Protein AF-A0A2V9D369-F1 (afdb_monomer)

pLDDT: mean 95.03, std 6.15, range [61.5, 98.81]

Solvent-accessible surface area (backbone atoms only — not comparable to full-atom values): 9353 Å² total; per-residue (Å²): 135,92,81,81,78,74,85,70,37,35,24,64,55,43,62,64,50,55,34,53,47,50,50,61,46,32,77,79,34,82,84,58,84,59,62,69,54,47,56,50,49,45,52,49,53,50,51,36,46,52,51,37,52,51,50,34,31,77,68,67,76,45,90,73,76,77,39,76,52,78,65,101,45,69,54,48,73,75,38,47,65,60,42,54,49,52,40,44,76,73,70,51,80,92,71,57,67,67,68,45,62,68,40,74,73,62,73,63,78,61,88,48,86,84,80,85,70,24,53,43,56,36,50,34,56,59,68,67,79,44,68,94,77,57,68,78,76,58,57,43,59,82,78,48,49,65,60,34,54,75,71,74,89

Secondary structure (DSSP, 8-state):
---------SB---HHHHHHHHHHHHHH-TT---HHHHHHHHHHHHHHHHHHHHHHHHHHSS-----B---SSHHHHHHHHHHHHHHHHTT-----HHHHHTSGGGG-----SS--S-HHHHHHHHHTS-TTT--SSTT-HHHHHHHHHHHT-

Mean predicted aligned error: 3.27 Å

Structure (mmCIF, N/CA/C/O backbone):
data_AF-A0A2V9D369-F1
#
_entry.id   AF-A0A2V9D369-F1
#
loop_
_atom_site.group_PDB
_atom_site.id
_atom_site.type_symbol
_atom_site.label_atom_id
_atom_site.label_alt_id
_atom_site.label_comp_id
_atom_site.label_asym_id
_atom_site.label_entity_id
_atom_site.label_seq_id
_atom_site.pdbx_PDB_ins_code
_atom_site.Cartn_x
_atom_site.Cartn_y
_atom_site.Cartn_z
_atom_site.occupancy
_atom_site.B_iso_or_equiv
_atom_site.auth_seq_id
_atom_site.auth_comp_id
_atom_site.auth_asym_id
_atom_site.auth_atom_id
_atom_site.pdbx_PDB_model_num
ATOM 1 N N . GLN A 1 1 ? -32.840 6.520 2.979 1.00 61.50 1 GLN A N 1
ATOM 2 C CA . GLN A 1 1 ? -31.405 6.193 2.803 1.00 61.50 1 GLN A CA 1
ATOM 3 C C . GLN A 1 1 ? -31.285 5.166 1.680 1.00 61.50 1 GLN A C 1
ATOM 5 O O . GLN A 1 1 ? -32.121 4.276 1.638 1.00 61.50 1 GLN A O 1
ATOM 10 N N . LYS A 1 2 ? -30.324 5.302 0.751 1.00 83.62 2 LYS A N 1
ATOM 11 C CA . LYS A 1 2 ? -30.210 4.437 -0.449 1.00 83.62 2 LYS A CA 1
ATOM 12 C C . LYS A 1 2 ? -29.407 3.132 -0.237 1.00 83.62 2 LYS A C 1
ATOM 14 O O . LYS A 1 2 ? -29.149 2.432 -1.203 1.00 83.62 2 LYS A O 1
ATOM 19 N N . GLY A 1 3 ? -29.009 2.812 0.999 1.00 84.50 3 GLY A N 1
ATOM 20 C CA . GLY A 1 3 ? -28.272 1.578 1.319 1.00 84.50 3 GLY A CA 1
ATOM 21 C C . GLY A 1 3 ? -26.793 1.562 0.905 1.00 84.50 3 GLY A C 1
ATOM 22 O O . GLY A 1 3 ? -26.181 0.502 0.923 1.00 84.50 3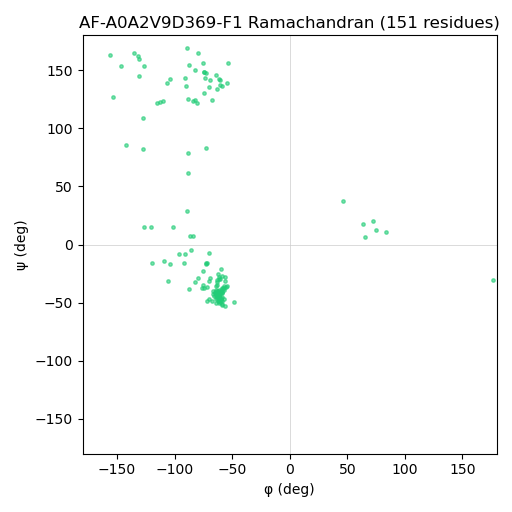 GLY A O 1
ATOM 23 N N . TYR A 1 4 ? -26.216 2.709 0.532 1.00 86.00 4 TYR A N 1
ATOM 24 C CA . TYR A 1 4 ? -24.782 2.824 0.251 1.00 86.00 4 TYR A CA 1
ATOM 25 C C . TYR A 1 4 ? -23.947 2.814 1.536 1.00 86.00 4 TYR A C 1
ATOM 27 O O . TYR A 1 4 ? -24.382 3.337 2.564 1.00 86.00 4 TYR A O 1
ATOM 35 N N . ALA A 1 5 ? -22.733 2.276 1.433 1.00 83.88 5 ALA A N 1
ATOM 36 C CA . ALA A 1 5 ? -21.705 2.278 2.468 1.00 83.88 5 ALA A CA 1
ATOM 37 C C . ALA A 1 5 ? -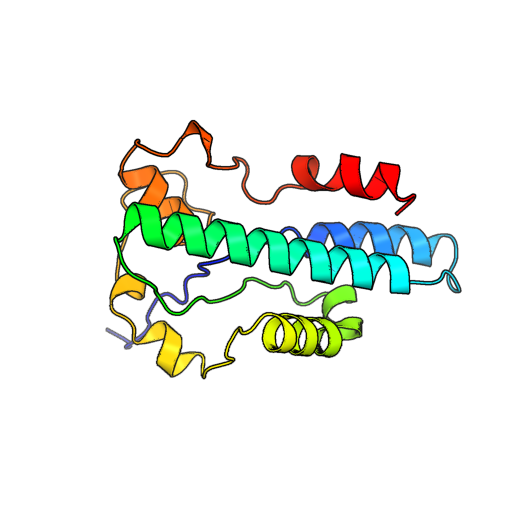20.359 2.724 1.871 1.00 83.88 5 ALA A C 1
ATOM 39 O O . ALA A 1 5 ? -20.187 2.710 0.650 1.00 83.88 5 ALA A O 1
ATOM 40 N N . VAL A 1 6 ? -19.421 3.132 2.727 1.00 87.12 6 VAL A N 1
ATOM 41 C CA . VAL A 1 6 ? -18.067 3.519 2.309 1.00 87.12 6 VAL A CA 1
ATOM 42 C C . VAL A 1 6 ? -17.214 2.261 2.139 1.00 87.12 6 VAL A C 1
ATOM 44 O O . VAL A 1 6 ? -17.093 1.464 3.064 1.00 87.12 6 VAL A O 1
ATOM 47 N N . GLY A 1 7 ? -16.620 2.082 0.959 1.00 88.50 7 GLY A N 1
ATOM 48 C CA . GLY A 1 7 ? -15.644 1.022 0.697 1.00 88.50 7 GLY A CA 1
ATOM 49 C C . GLY A 1 7 ? -14.242 1.498 1.049 1.00 88.50 7 GLY A C 1
ATOM 50 O O . GLY A 1 7 ? -13.510 1.930 0.163 1.00 88.50 7 GLY A O 1
ATOM 51 N N . HIS A 1 8 ? -13.897 1.494 2.336 1.00 92.75 8 HIS A N 1
ATOM 52 C CA . HIS A 1 8 ? -12.568 1.919 2.775 1.00 92.75 8 HIS A CA 1
ATOM 53 C C . HIS A 1 8 ? -11.471 0.991 2.245 1.00 92.75 8 HIS A C 1
ATOM 55 O O . HIS A 1 8 ? -11.672 -0.216 2.176 1.00 92.75 8 HIS A O 1
ATOM 61 N N . ALA A 1 9 ? -10.298 1.555 1.951 1.00 95.75 9 ALA A N 1
ATOM 62 C CA . ALA A 1 9 ? -9.052 0.801 1.909 1.00 95.75 9 ALA A CA 1
ATOM 63 C C . ALA A 1 9 ? -8.490 0.640 3.331 1.00 95.75 9 ALA A C 1
ATOM 65 O O . ALA A 1 9 ? -8.686 1.503 4.191 1.00 95.75 9 ALA A O 1
ATOM 66 N N . THR A 1 10 ? -7.770 -0.452 3.585 1.00 97.31 10 THR A N 1
ATOM 67 C CA . THR A 1 10 ? -7.080 -0.699 4.868 1.00 97.31 10 THR A CA 1
ATOM 68 C C . THR A 1 10 ? -5.573 -0.843 4.700 1.00 97.31 10 THR A C 1
ATOM 70 O O . THR A 1 10 ? -4.857 -0.819 5.692 1.00 97.31 10 THR A O 1
ATOM 73 N N . ILE A 1 11 ? -5.121 -1.056 3.463 1.00 97.81 11 ILE A N 1
ATOM 74 C CA . ILE A 1 11 ? -3.720 -1.108 3.067 1.00 97.81 11 ILE A CA 1
ATOM 75 C C . ILE A 1 11 ? -3.590 -0.119 1.913 1.00 97.81 11 ILE A C 1
ATOM 77 O O . ILE A 1 11 ? -4.112 -0.387 0.827 1.00 97.81 11 ILE A O 1
ATOM 81 N N . ASP A 1 12 ? -2.927 1.005 2.159 1.00 95.38 12 ASP A N 1
ATOM 82 C CA . ASP A 1 12 ? -2.539 1.920 1.086 1.00 95.38 12 ASP A CA 1
ATOM 83 C C . ASP A 1 12 ? -1.197 1.512 0.508 1.00 95.38 12 ASP A C 1
ATOM 85 O O . ASP A 1 12 ? -0.367 0.881 1.175 1.00 95.38 12 ASP A O 1
ATOM 89 N N . THR A 1 13 ? -0.981 1.896 -0.748 1.00 95.56 13 THR A N 1
ATOM 90 C CA . THR A 1 13 ? 0.240 1.566 -1.469 1.00 95.56 13 THR A CA 1
ATOM 91 C C . THR A 1 13 ? 0.630 2.672 -2.447 1.00 95.56 13 THR A C 1
ATOM 93 O O . THR A 1 13 ? -0.205 3.421 -2.947 1.00 95.56 13 THR A O 1
ATOM 96 N N . SER A 1 14 ? 1.926 2.744 -2.736 1.00 96.81 14 SER A N 1
ATOM 97 C CA . SER A 1 14 ? 2.529 3.570 -3.791 1.00 96.81 14 SER A CA 1
ATOM 98 C C . SER A 1 14 ? 2.634 2.874 -5.161 1.00 96.81 14 SER A C 1
ATOM 100 O O . SER A 1 14 ? 3.564 3.146 -5.919 1.00 96.81 14 SER A O 1
ATOM 102 N N . ASP A 1 15 ? 1.738 1.940 -5.493 1.00 98.00 15 ASP A N 1
ATOM 103 C CA . ASP A 1 15 ? 1.761 1.205 -6.773 1.00 98.00 15 ASP A CA 1
ATOM 104 C C . ASP A 1 15 ? 1.770 2.137 -8.002 1.00 98.00 15 ASP A C 1
ATOM 106 O O . ASP A 1 15 ? 2.463 1.877 -8.988 1.00 98.00 15 ASP A O 1
ATOM 110 N N . TRP A 1 16 ? 1.062 3.266 -7.910 1.00 97.75 16 TRP A N 1
ATOM 111 C CA . TRP A 1 16 ? 1.036 4.316 -8.927 1.00 97.75 16 TRP A CA 1
ATOM 112 C C . TRP A 1 16 ? 2.426 4.880 -9.244 1.00 97.75 16 TRP A C 1
ATOM 114 O O . TRP A 1 16 ? 2.707 5.181 -10.401 1.00 97.75 16 TRP A O 1
ATOM 124 N N . TYR A 1 17 ? 3.307 4.988 -8.248 1.00 98.38 17 TYR A N 1
ATOM 125 C CA . TYR A 1 17 ? 4.654 5.512 -8.450 1.00 98.38 17 TYR A CA 1
ATOM 126 C C . TYR A 1 17 ? 5.541 4.491 -9.165 1.00 98.38 17 TYR A C 1
ATOM 128 O O . TYR A 1 17 ? 6.329 4.844 -10.043 1.00 98.38 17 TYR A O 1
ATOM 136 N N . VAL A 1 18 ? 5.380 3.205 -8.839 1.00 98.50 18 VAL A N 1
ATOM 137 C CA . VAL A 1 18 ? 6.100 2.126 -9.528 1.00 98.50 18 VAL A CA 1
ATOM 138 C C . VAL A 1 18 ? 5.703 2.078 -11.007 1.00 98.50 18 VAL A C 1
ATOM 140 O O . VAL A 1 18 ? 6.574 1.949 -11.870 1.00 98.50 18 VAL A O 1
ATOM 143 N N . ASP A 1 19 ? 4.411 2.255 -11.304 1.00 98.56 19 ASP A N 1
ATOM 144 C CA . ASP A 1 19 ? 3.894 2.399 -12.670 1.00 98.56 19 ASP A CA 1
ATOM 145 C C . ASP A 1 19 ? 4.529 3.588 -13.402 1.00 98.56 19 ASP A C 1
ATOM 147 O O . ASP A 1 19 ? 5.034 3.423 -14.511 1.00 98.56 19 ASP A O 1
ATOM 151 N N . ASP A 1 20 ? 4.569 4.768 -12.774 1.00 98.50 20 ASP A N 1
ATOM 152 C CA . ASP A 1 20 ? 5.160 5.971 -13.372 1.00 98.50 20 ASP A CA 1
ATOM 153 C C . ASP A 1 20 ? 6.642 5.756 -13.733 1.00 98.50 20 ASP A C 1
ATOM 155 O O . ASP A 1 20 ? 7.086 6.128 -14.824 1.00 98.50 20 ASP A O 1
ATOM 159 N N . ARG A 1 21 ? 7.415 5.094 -12.859 1.00 98.44 21 ARG A N 1
ATOM 160 C CA . ARG A 1 21 ? 8.830 4.761 -13.117 1.00 98.44 21 ARG A CA 1
ATOM 161 C C . ARG A 1 21 ? 8.987 3.764 -14.264 1.00 98.44 21 ARG A C 1
ATOM 163 O O . ARG A 1 21 ? 9.838 3.962 -15.134 1.00 98.44 21 ARG A O 1
ATOM 170 N N . MET A 1 22 ? 8.156 2.723 -14.288 1.00 98.56 22 MET A N 1
ATOM 171 C CA . MET A 1 22 ? 8.157 1.724 -15.356 1.00 98.56 22 MET A CA 1
ATOM 172 C C . MET A 1 22 ? 7.807 2.363 -16.707 1.00 98.56 22 MET A C 1
ATOM 174 O O . MET A 1 22 ? 8.517 2.160 -17.692 1.00 98.56 22 MET A O 1
ATOM 178 N N . ASN A 1 23 ? 6.762 3.189 -16.755 1.00 98.31 23 ASN A N 1
ATOM 179 C CA . ASN A 1 23 ? 6.336 3.861 -17.979 1.00 98.31 23 ASN A CA 1
ATOM 180 C C . ASN A 1 23 ? 7.413 4.827 -18.490 1.00 98.31 23 ASN A C 1
ATOM 182 O O . ASN A 1 23 ? 7.770 4.771 -19.666 1.00 98.31 23 ASN A O 1
ATOM 186 N N . ALA A 1 24 ? 8.043 5.611 -17.608 1.00 98.25 24 ALA A N 1
ATOM 187 C CA . ALA A 1 24 ? 9.154 6.489 -17.984 1.00 98.25 24 ALA A CA 1
ATOM 188 C C . ALA A 1 24 ? 10.367 5.726 -18.561 1.00 98.25 24 ALA A C 1
ATOM 190 O O . ALA A 1 24 ? 11.124 6.267 -19.377 1.00 98.25 24 ALA A O 1
ATOM 191 N N . ARG A 1 25 ? 10.583 4.470 -18.145 1.00 98.19 25 ARG A N 1
ATOM 192 C CA . ARG A 1 25 ? 11.599 3.584 -18.731 1.00 98.19 25 ARG A CA 1
ATOM 193 C C . ARG A 1 25 ? 11.193 3.114 -20.125 1.00 98.19 25 ARG A C 1
ATOM 195 O O . ARG A 1 25 ? 12.009 3.218 -21.043 1.00 98.19 25 ARG A O 1
ATOM 202 N N . ILE A 1 26 ? 9.963 2.628 -20.278 1.00 98.19 26 ILE A N 1
ATOM 203 C CA . ILE A 1 26 ? 9.423 2.127 -21.550 1.00 98.19 26 ILE A CA 1
ATOM 204 C C . ILE A 1 26 ? 9.407 3.237 -22.608 1.00 98.19 26 ILE A C 1
ATOM 206 O O . ILE A 1 26 ? 9.809 3.000 -23.743 1.00 98.19 26 ILE A O 1
ATOM 210 N N . GLU A 1 27 ? 9.040 4.468 -22.247 1.00 98.06 27 GLU A N 1
ATOM 211 C CA . GLU A 1 27 ? 9.049 5.614 -23.170 1.00 98.06 27 GLU A CA 1
ATOM 212 C C . GLU A 1 27 ? 10.428 5.868 -23.796 1.00 98.06 27 GLU A C 1
ATOM 214 O O . GLU A 1 27 ? 10.538 6.202 -24.975 1.00 98.06 27 GLU A O 1
ATOM 219 N N . LYS A 1 28 ? 11.501 5.686 -23.019 1.00 97.88 28 LYS A N 1
ATOM 220 C CA . LYS A 1 28 ? 12.885 5.859 -23.491 1.00 97.88 28 LYS A CA 1
ATOM 221 C C . LYS A 1 28 ? 13.408 4.622 -24.214 1.00 97.88 28 LYS A C 1
ATOM 223 O O . LYS A 1 28 ? 14.266 4.732 -25.088 1.00 97.88 28 LYS A O 1
ATOM 228 N N . GLN A 1 29 ? 12.955 3.446 -23.796 1.00 97.69 29 GLN A N 1
ATOM 229 C CA . GLN A 1 29 ? 13.420 2.145 -24.258 1.00 97.69 29 GLN A CA 1
ATOM 230 C C . GLN A 1 29 ? 12.215 1.193 -24.356 1.00 97.69 29 GLN A C 1
ATOM 232 O O . GLN A 1 29 ? 11.977 0.430 -23.422 1.00 97.69 29 GLN A O 1
ATOM 237 N N . PRO A 1 30 ? 11.469 1.183 -25.480 1.00 96.44 30 PRO A N 1
ATOM 238 C CA . PRO A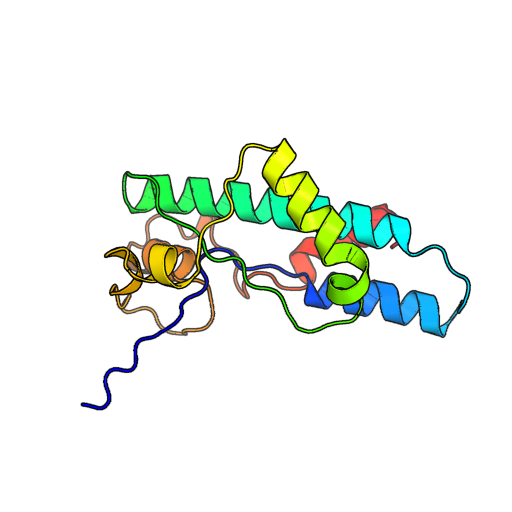 1 30 ? 10.219 0.419 -25.595 1.00 96.44 30 PRO A CA 1
ATOM 239 C C . PRO A 1 30 ? 10.346 -1.095 -25.384 1.00 96.44 30 PRO A C 1
ATOM 241 O O . PRO A 1 30 ? 9.361 -1.758 -25.085 1.00 96.44 30 PRO A O 1
ATOM 244 N N . ALA A 1 31 ? 11.555 -1.643 -25.539 1.00 96.31 31 ALA A N 1
ATOM 245 C CA . ALA A 1 31 ? 11.874 -3.052 -25.305 1.00 96.31 31 ALA A CA 1
ATOM 246 C C . ALA A 1 31 ? 12.579 -3.302 -23.954 1.00 96.31 31 ALA A C 1
ATOM 248 O O . ALA A 1 31 ? 13.205 -4.346 -23.775 1.00 96.31 31 ALA A O 1
ATOM 249 N N . ALA A 1 32 ? 12.562 -2.336 -23.029 1.00 97.06 32 ALA A N 1
ATOM 250 C CA . ALA A 1 32 ? 13.155 -2.503 -21.706 1.00 97.06 32 ALA A CA 1
ATOM 251 C C . ALA A 1 32 ? 12.480 -3.648 -20.941 1.00 97.06 32 AL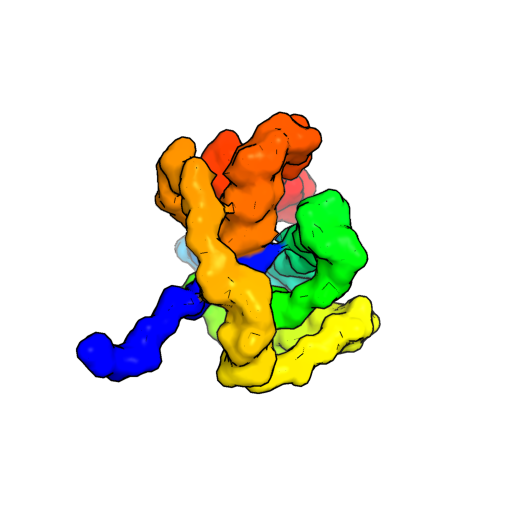A A C 1
ATOM 253 O O . ALA A 1 32 ? 11.262 -3.807 -20.998 1.00 97.06 32 ALA A O 1
ATOM 254 N N . ASN A 1 33 ? 13.274 -4.418 -20.190 1.00 97.25 33 ASN A N 1
ATOM 255 C CA . ASN A 1 33 ? 12.724 -5.435 -19.301 1.00 97.25 33 ASN A CA 1
ATOM 256 C C . ASN A 1 33 ? 11.947 -4.763 -18.160 1.00 97.25 33 ASN A C 1
ATOM 258 O O . ASN A 1 33 ? 12.500 -3.944 -17.422 1.00 97.25 33 ASN A O 1
ATOM 262 N N . THR A 1 34 ? 10.680 -5.136 -18.012 1.00 98.12 34 THR A N 1
ATOM 263 C CA . THR A 1 34 ? 9.770 -4.625 -16.989 1.00 98.12 34 THR A CA 1
ATOM 264 C C . THR A 1 34 ? 9.684 -5.527 -15.754 1.00 98.12 34 THR A C 1
ATOM 266 O O . THR A 1 34 ? 9.079 -5.123 -14.764 1.00 98.12 34 THR A O 1
ATOM 269 N N . GLU A 1 35 ? 10.273 -6.727 -15.769 1.00 98.50 35 GLU A N 1
ATOM 270 C CA . GLU A 1 35 ? 10.249 -7.671 -14.638 1.00 98.50 35 GLU A CA 1
ATOM 271 C C . GLU A 1 35 ? 10.855 -7.103 -13.344 1.00 98.50 35 GLU A C 1
ATOM 273 O O . GLU A 1 35 ? 10.278 -7.324 -12.282 1.00 98.50 35 GLU A O 1
ATOM 278 N N . PRO A 1 36 ? 11.935 -6.296 -13.367 1.00 98.69 36 PRO A N 1
ATOM 279 C CA . PRO A 1 36 ? 12.434 -5.693 -12.133 1.00 98.69 36 PRO A CA 1
ATOM 280 C C . PRO A 1 36 ? 11.418 -4.756 -11.448 1.00 98.69 36 PRO A C 1
ATOM 282 O O . PRO A 1 36 ? 11.431 -4.621 -10.225 1.00 98.69 36 PRO A O 1
ATOM 285 N N . TYR A 1 37 ? 10.503 -4.139 -12.212 1.00 98.69 37 TYR A N 1
ATOM 286 C CA . TYR A 1 37 ? 9.409 -3.329 -11.660 1.00 98.69 37 TYR A CA 1
ATOM 287 C C . TYR A 1 37 ? 8.302 -4.201 -11.056 1.00 98.69 37 TYR A C 1
ATOM 289 O O . TYR A 1 37 ? 7.744 -3.820 -10.030 1.00 98.69 37 TYR A O 1
ATOM 297 N N . ARG A 1 38 ? 8.024 -5.381 -11.634 1.00 98.75 38 ARG A N 1
ATOM 298 C CA . ARG A 1 38 ? 7.155 -6.401 -11.017 1.00 98.75 38 ARG A CA 1
ATOM 299 C C . ARG A 1 38 ? 7.706 -6.820 -9.662 1.00 98.75 38 ARG A C 1
ATOM 301 O O . ARG A 1 38 ? 6.974 -6.798 -8.679 1.00 98.75 38 ARG A O 1
ATOM 308 N N . ASP A 1 39 ? 8.982 -7.191 -9.613 1.00 98.75 39 ASP A N 1
ATOM 309 C CA . ASP A 1 39 ? 9.607 -7.697 -8.389 1.00 98.75 39 ASP A CA 1
ATOM 310 C C . ASP A 1 39 ? 9.566 -6.635 -7.282 1.00 98.75 39 ASP A C 1
ATOM 312 O O . ASP A 1 39 ? 9.219 -6.936 -6.136 1.00 98.75 39 ASP A O 1
ATOM 316 N N . TYR A 1 40 ? 9.833 -5.373 -7.641 1.00 98.81 40 TYR A N 1
ATOM 317 C CA . TYR A 1 40 ? 9.687 -4.246 -6.725 1.00 98.81 40 TYR A CA 1
ATOM 318 C C . TYR A 1 40 ? 8.235 -4.032 -6.284 1.00 98.81 40 TYR A C 1
ATOM 320 O O . TYR A 1 40 ? 7.988 -3.895 -5.087 1.00 98.81 40 TYR A O 1
ATOM 328 N N . LEU A 1 41 ? 7.274 -4.035 -7.218 1.00 98.75 41 LEU A N 1
ATOM 329 C CA . LEU A 1 41 ? 5.849 -3.885 -6.915 1.00 98.75 41 LEU A CA 1
ATOM 330 C C . LEU A 1 41 ? 5.394 -4.949 -5.911 1.00 98.75 41 LEU A C 1
ATOM 332 O O . LEU A 1 41 ? 4.838 -4.611 -4.872 1.00 98.75 41 LEU A O 1
ATOM 336 N N . VAL A 1 42 ? 5.661 -6.226 -6.185 1.00 98.81 42 VAL A N 1
ATOM 337 C CA . VAL A 1 42 ? 5.262 -7.339 -5.313 1.00 98.81 42 VAL A CA 1
ATOM 338 C C . VAL A 1 42 ? 5.878 -7.193 -3.921 1.00 98.81 42 VAL A C 1
ATOM 340 O O . VAL A 1 42 ? 5.171 -7.318 -2.918 1.00 98.81 42 VAL A O 1
ATOM 343 N N . ALA A 1 43 ? 7.178 -6.891 -3.844 1.00 98.69 43 ALA A N 1
ATOM 344 C CA . ALA A 1 43 ? 7.862 -6.695 -2.569 1.00 98.69 43 ALA A CA 1
ATOM 345 C C . ALA A 1 43 ? 7.275 -5.516 -1.776 1.00 98.69 43 ALA A C 1
ATOM 347 O O . ALA A 1 43 ? 7.029 -5.646 -0.578 1.00 98.69 43 ALA A O 1
ATOM 348 N N . HIS A 1 44 ? 7.004 -4.396 -2.448 1.00 98.56 44 HIS A N 1
ATOM 349 C CA . HIS A 1 44 ? 6.381 -3.212 -1.860 1.00 98.56 44 HIS A CA 1
ATOM 350 C C . HIS A 1 44 ? 4.982 -3.511 -1.316 1.00 98.56 44 HIS A C 1
ATOM 352 O O . HIS A 1 44 ? 4.702 -3.233 -0.152 1.00 98.56 44 HIS A O 1
ATOM 358 N N . LEU A 1 45 ? 4.114 -4.144 -2.109 1.00 98.69 45 LEU A N 1
ATOM 359 C CA . LEU A 1 45 ? 2.750 -4.469 -1.683 1.00 98.69 45 LEU A CA 1
ATOM 360 C C . LEU A 1 45 ? 2.735 -5.410 -0.469 1.00 98.69 45 LEU A C 1
ATOM 362 O O . LEU A 1 45 ? 1.944 -5.208 0.453 1.00 98.69 45 LEU A O 1
ATOM 366 N N . LEU A 1 46 ? 3.627 -6.406 -0.432 1.00 98.81 46 LEU A N 1
ATOM 367 C CA . LEU A 1 46 ? 3.772 -7.305 0.717 1.00 98.81 46 LEU A CA 1
ATOM 368 C C . LEU A 1 46 ? 4.307 -6.585 1.964 1.00 98.81 46 LEU A C 1
ATOM 370 O O . LEU A 1 46 ? 3.820 -6.851 3.064 1.00 98.81 46 LEU A O 1
ATOM 374 N N . ASP A 1 47 ? 5.270 -5.672 1.806 1.00 98.50 47 ASP A N 1
ATOM 375 C CA . ASP A 1 47 ? 5.786 -4.842 2.903 1.00 98.50 47 ASP A CA 1
ATOM 376 C C . ASP A 1 47 ? 4.676 -3.969 3.502 1.00 98.50 47 ASP A C 1
ATOM 378 O O . ASP A 1 47 ? 4.454 -3.981 4.718 1.00 98.50 47 ASP A O 1
ATOM 382 N N . ARG A 1 48 ? 3.904 -3.279 2.652 1.00 98.25 48 ARG A N 1
ATOM 383 C CA . ARG A 1 48 ? 2.771 -2.466 3.112 1.00 98.25 48 ARG A CA 1
ATOM 384 C C . ARG A 1 48 ? 1.699 -3.329 3.769 1.00 98.25 48 ARG A C 1
ATOM 386 O O . ARG A 1 48 ? 1.224 -2.979 4.847 1.00 98.25 48 ARG A O 1
ATOM 393 N N . ALA A 1 49 ? 1.368 -4.488 3.203 1.00 98.56 49 ALA A N 1
ATOM 394 C CA . ALA A 1 49 ? 0.401 -5.402 3.806 1.00 98.56 49 ALA A CA 1
ATOM 395 C C . ALA A 1 49 ? 0.837 -5.885 5.199 1.00 98.56 49 ALA A C 1
ATOM 397 O O . ALA A 1 49 ? 0.026 -5.901 6.127 1.00 98.56 49 ALA A O 1
ATOM 398 N N . ALA A 1 50 ? 2.118 -6.222 5.378 1.00 98.50 50 ALA A N 1
ATOM 399 C CA . ALA A 1 50 ? 2.663 -6.600 6.680 1.00 98.50 50 ALA A CA 1
ATOM 400 C C . ALA A 1 50 ? 2.601 -5.439 7.686 1.00 98.50 50 ALA A C 1
ATOM 402 O O . ALA A 1 50 ? 2.156 -5.628 8.821 1.00 98.50 50 ALA A O 1
ATOM 403 N N . PHE A 1 51 ? 2.982 -4.230 7.264 1.00 98.19 51 PHE A N 1
ATOM 404 C CA . PHE A 1 51 ? 2.904 -3.032 8.098 1.00 98.19 51 PHE A CA 1
ATOM 405 C C . PHE A 1 51 ? 1.472 -2.748 8.569 1.00 98.19 51 PHE A C 1
ATOM 407 O O . PHE A 1 51 ? 1.241 -2.574 9.766 1.00 98.19 51 PHE A O 1
ATOM 414 N N . TYR A 1 52 ? 0.505 -2.713 7.649 1.00 98.31 52 TYR A N 1
ATOM 415 C CA . TYR A 1 52 ? -0.880 -2.368 7.974 1.00 98.31 52 TYR A CA 1
ATOM 416 C C . TYR A 1 52 ? -1.581 -3.457 8.785 1.00 98.31 52 TYR A C 1
ATOM 418 O O . TYR A 1 52 ? -2.390 -3.126 9.650 1.00 98.31 52 TYR A O 1
ATOM 426 N N . ARG A 1 53 ? -1.233 -4.735 8.586 1.00 98.25 53 ARG A N 1
ATOM 427 C CA . ARG A 1 53 ? -1.679 -5.821 9.471 1.00 98.25 53 ARG A CA 1
ATOM 428 C C . ARG A 1 53 ? -1.202 -5.603 10.900 1.00 98.25 53 ARG A C 1
ATOM 430 O O . ARG A 1 53 ? -2.007 -5.667 11.825 1.00 98.25 53 ARG A O 1
ATOM 437 N N . GLN A 1 54 ? 0.087 -5.312 11.085 1.00 98.56 54 GLN A N 1
ATOM 438 C CA . GLN A 1 54 ? 0.628 -5.067 12.421 1.00 98.56 54 GLN A CA 1
ATOM 439 C C . GLN A 1 54 ? 0.022 -3.808 13.050 1.00 98.56 54 GLN A C 1
ATOM 441 O O . GLN A 1 54 ? -0.333 -3.817 14.223 1.00 98.56 54 GLN A O 1
ATOM 446 N N . LEU A 1 55 ? -0.146 -2.734 12.276 1.00 98.19 55 LEU A N 1
ATOM 447 C CA . LEU A 1 55 ? -0.787 -1.515 12.765 1.00 98.19 55 LEU A CA 1
ATOM 448 C C . LEU A 1 55 ? -2.243 -1.768 13.182 1.00 98.19 55 LEU A C 1
ATOM 450 O O . LEU A 1 55 ? -2.657 -1.290 14.233 1.00 98.19 55 LEU A O 1
ATOM 454 N N . ALA A 1 56 ? -3.005 -2.541 12.405 1.00 98.00 56 ALA A N 1
ATOM 455 C CA . ALA A 1 56 ? -4.374 -2.904 12.760 1.00 98.00 56 ALA A CA 1
ATOM 456 C C . ALA A 1 56 ? -4.423 -3.704 14.068 1.00 98.00 56 ALA A C 1
ATOM 458 O O . ALA A 1 56 ? -5.212 -3.362 14.945 1.00 98.00 56 ALA A O 1
ATOM 459 N N . LEU A 1 57 ? -3.539 -4.694 14.231 1.00 98.38 57 LEU A N 1
ATOM 460 C CA . LEU A 1 57 ? -3.399 -5.453 15.476 1.00 98.38 57 LEU A CA 1
ATOM 461 C C . LEU A 1 57 ? -3.095 -4.544 16.671 1.00 98.38 57 LEU A C 1
ATOM 463 O O . LEU A 1 57 ? -3.757 -4.644 17.695 1.00 98.38 57 LEU A O 1
ATOM 467 N N . ASP A 1 58 ? -2.152 -3.613 16.536 1.00 98.19 58 ASP A N 1
ATOM 468 C CA . ASP A 1 58 ? -1.758 -2.736 17.645 1.00 98.19 58 ASP A CA 1
ATOM 469 C C . ASP A 1 58 ? -2.854 -1.725 18.034 1.00 98.19 58 ASP A C 1
ATOM 471 O O . ASP A 1 58 ? -2.920 -1.276 19.182 1.00 98.19 58 ASP A O 1
ATOM 475 N N . VAL A 1 59 ? -3.694 -1.332 17.073 1.00 97.31 59 VAL A N 1
ATOM 476 C CA . VAL A 1 59 ? -4.768 -0.344 17.261 1.00 97.31 59 VAL A CA 1
ATOM 477 C C . VAL A 1 59 ? -6.063 -0.993 17.748 1.00 97.31 59 VAL A C 1
ATOM 479 O O . VAL A 1 59 ? -6.778 -0.392 18.551 1.00 97.31 59 VAL A O 1
ATOM 482 N N . LEU A 1 60 ? -6.387 -2.189 17.248 1.00 97.19 60 LEU A N 1
ATOM 483 C CA . LEU A 1 60 ? -7.677 -2.856 17.450 1.00 97.19 60 LEU A CA 1
ATOM 484 C C . LEU A 1 60 ? -7.602 -4.073 18.376 1.00 97.19 60 LEU A C 1
ATOM 486 O O . LEU A 1 60 ? -8.648 -4.525 18.829 1.00 97.19 60 LEU A O 1
ATOM 490 N N . ASP A 1 61 ? -6.403 -4.579 18.674 1.00 96.88 61 ASP A N 1
ATOM 491 C CA . ASP A 1 61 ? -6.156 -5.777 19.493 1.00 96.88 61 ASP A CA 1
ATOM 492 C C . ASP A 1 61 ? -6.716 -7.083 18.885 1.00 96.88 61 ASP A C 1
ATOM 494 O O . ASP A 1 61 ? -6.885 -8.094 19.563 1.00 96.88 61 ASP A O 1
ATOM 498 N N . HIS A 1 62 ? -7.021 -7.085 17.582 1.00 96.50 62 HIS A N 1
ATOM 499 C CA . HIS A 1 62 ? -7.433 -8.273 16.833 1.00 96.50 62 HIS A CA 1
ATOM 500 C C . HIS A 1 62 ? -7.146 -8.133 15.331 1.00 96.50 62 HIS A C 1
ATOM 502 O O . HIS A 1 62 ? -6.933 -7.033 14.819 1.00 96.50 62 HIS A O 1
ATOM 508 N N . GLU A 1 63 ? -7.148 -9.257 14.608 1.00 96.56 63 GLU A N 1
ATOM 509 C CA . GLU A 1 63 ? -7.033 -9.248 13.146 1.00 96.56 63 GLU A CA 1
ATOM 510 C C . GLU A 1 63 ? -8.334 -8.796 12.479 1.00 96.56 63 GLU A C 1
ATOM 512 O O . GLU A 1 63 ? -9.431 -9.061 12.978 1.00 96.56 63 GLU A O 1
ATOM 517 N N . ILE A 1 64 ? -8.201 -8.146 11.323 1.00 97.75 64 ILE A N 1
ATOM 518 C CA . ILE A 1 64 ? -9.316 -7.720 10.476 1.00 97.75 64 ILE A CA 1
ATOM 519 C C . ILE A 1 64 ? -9.115 -8.231 9.046 1.00 97.75 64 ILE A C 1
ATOM 521 O O . ILE A 1 64 ? -7.972 -8.418 8.614 1.00 97.75 64 ILE A O 1
ATOM 525 N N . PRO A 1 65 ? -10.192 -8.430 8.267 1.00 97.94 65 PRO A N 1
ATOM 526 C CA . PRO A 1 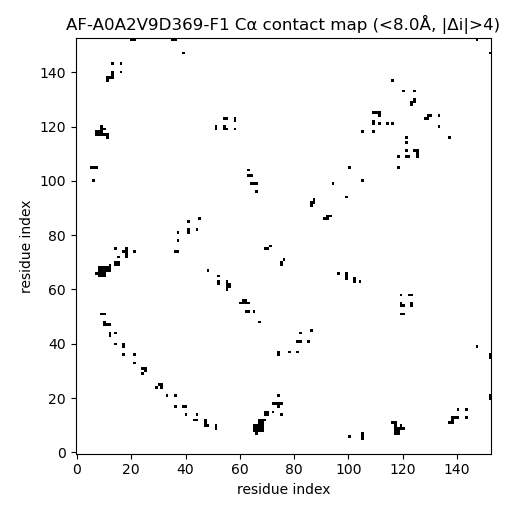65 ? -10.047 -8.553 6.827 1.00 97.94 65 PRO A CA 1
ATOM 527 C C . PRO A 1 65 ? -9.498 -7.243 6.256 1.00 97.94 65 PRO A C 1
ATOM 529 O O . PRO A 1 65 ? -9.973 -6.155 6.585 1.00 97.94 65 PRO A O 1
ATOM 532 N N . HIS A 1 66 ? -8.507 -7.359 5.377 1.00 98.31 66 HIS A N 1
ATOM 533 C CA . HIS A 1 66 ? -7.890 -6.213 4.728 1.00 98.31 66 HIS A CA 1
ATOM 534 C C . HIS A 1 66 ? -8.355 -6.063 3.277 1.00 98.31 66 HIS A C 1
ATOM 536 O O . HIS A 1 66 ? -8.495 -7.035 2.538 1.00 98.31 66 HIS A O 1
ATOM 542 N N . THR A 1 67 ? -8.535 -4.817 2.857 1.00 97.81 67 THR A N 1
ATOM 543 C CA . THR A 1 67 ? -8.724 -4.394 1.467 1.00 97.81 67 THR A CA 1
ATOM 544 C C . THR A 1 67 ? -7.482 -3.633 1.000 1.00 97.81 67 THR A C 1
ATOM 546 O O . THR A 1 67 ? -7.095 -2.635 1.624 1.00 97.81 67 THR A O 1
ATOM 549 N N . LEU A 1 68 ? -6.878 -4.109 -0.091 1.00 97.81 68 LEU A N 1
ATOM 550 C CA . LEU A 1 68 ? -5.688 -3.540 -0.725 1.00 97.81 68 LEU A CA 1
ATOM 551 C C . LEU A 1 68 ? -6.080 -2.479 -1.759 1.00 97.81 68 LEU A C 1
ATOM 553 O O . LEU A 1 68 ? -6.855 -2.773 -2.670 1.00 97.81 68 LEU A O 1
ATOM 557 N N . LEU A 1 69 ? -5.543 -1.266 -1.629 1.00 96.94 69 LEU A N 1
ATOM 558 C CA . LEU A 1 69 ? -5.711 -0.218 -2.631 1.00 96.94 69 LEU A CA 1
ATOM 559 C C . LEU A 1 69 ? -4.729 -0.427 -3.789 1.00 96.94 69 LEU A C 1
ATOM 561 O O . LEU A 1 69 ? -3.516 -0.422 -3.580 1.00 96.94 69 LEU A O 1
ATOM 565 N N . LEU A 1 70 ? -5.274 -0.562 -4.999 1.00 97.31 70 LEU A N 1
ATOM 566 C CA . LEU A 1 70 ? -4.533 -0.580 -6.259 1.00 97.31 70 LEU A CA 1
ATOM 567 C C . LEU A 1 70 ? -5.183 0.380 -7.256 1.00 97.31 70 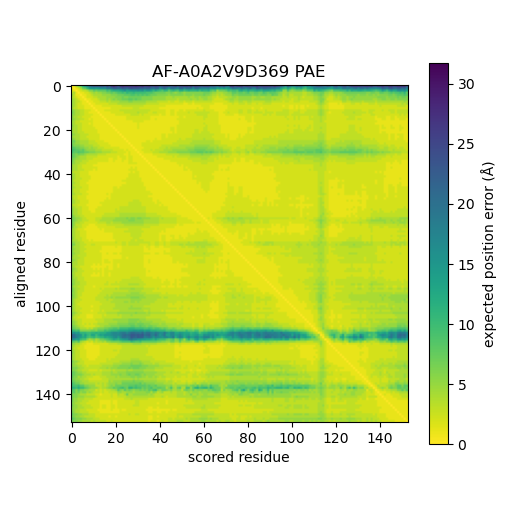LEU A C 1
ATOM 569 O O . LEU A 1 70 ? -6.410 0.497 -7.325 1.00 97.31 70 LEU A O 1
ATOM 573 N N . HIS A 1 71 ? -4.360 1.024 -8.071 1.00 97.69 71 HIS A N 1
ATOM 574 C CA . HIS A 1 71 ? -4.797 1.912 -9.135 1.00 97.69 71 HIS A CA 1
ATOM 575 C C . HIS A 1 71 ? -4.976 1.141 -10.445 1.00 97.69 71 HIS A C 1
ATOM 577 O O . HIS A 1 71 ? -4.198 0.249 -10.784 1.00 97.69 71 HIS A O 1
ATOM 583 N N . HIS A 1 72 ? -5.988 1.501 -11.235 1.00 96.69 72 HIS A N 1
ATOM 584 C CA . HIS A 1 72 ? -6.177 0.917 -12.563 1.00 96.69 72 HIS A CA 1
ATOM 585 C C . HIS A 1 72 ? -5.119 1.456 -13.543 1.00 96.69 72 HIS A C 1
ATOM 587 O O . HIS A 1 72 ? -5.351 2.433 -14.254 1.00 96.69 72 HIS A O 1
ATOM 593 N N . ARG A 1 73 ? -3.933 0.843 -13.519 1.00 97.12 73 ARG A N 1
ATOM 594 C CA . ARG A 1 73 ? -2.711 1.260 -14.219 1.00 97.12 73 ARG A CA 1
ATOM 595 C C . ARG A 1 73 ? -2.022 0.077 -14.901 1.00 97.12 73 ARG A C 1
ATOM 597 O O . ARG A 1 73 ? -2.333 -1.080 -14.610 1.00 97.12 73 ARG A O 1
ATOM 604 N N . MET A 1 74 ? -1.096 0.372 -15.816 1.00 97.69 74 MET A N 1
ATOM 605 C CA . MET A 1 74 ? -0.456 -0.633 -16.670 1.00 97.69 74 MET A CA 1
ATOM 606 C C . MET A 1 74 ? 0.314 -1.672 -15.857 1.00 97.69 74 MET A C 1
ATOM 608 O O . MET A 1 74 ? 0.167 -2.861 -16.125 1.00 97.69 74 MET A O 1
ATOM 612 N N . ILE A 1 75 ? 1.072 -1.259 -14.838 1.00 98.31 75 ILE A N 1
ATOM 613 C CA . ILE A 1 75 ? 1.848 -2.196 -14.015 1.00 98.31 75 ILE A CA 1
ATOM 614 C C . ILE A 1 75 ? 0.960 -3.252 -13.343 1.00 98.31 75 ILE A C 1
ATOM 616 O O . ILE A 1 75 ? 1.286 -4.436 -13.357 1.00 98.31 75 ILE A O 1
ATOM 620 N N . ASN A 1 76 ? -0.207 -2.844 -12.837 1.00 98.31 76 ASN A N 1
ATOM 621 C CA . ASN A 1 76 ? -1.156 -3.762 -12.220 1.00 98.31 76 ASN A CA 1
ATOM 622 C C . ASN A 1 76 ? -1.832 -4.634 -13.277 1.00 98.31 76 ASN A C 1
ATOM 624 O O . ASN A 1 76 ? -2.047 -5.813 -13.038 1.00 98.31 76 ASN A O 1
ATOM 628 N N . ALA A 1 77 ? -2.126 -4.104 -14.467 1.00 97.56 77 ALA A N 1
ATOM 629 C CA . ALA A 1 77 ? -2.662 -4.917 -15.557 1.00 97.56 77 ALA A CA 1
ATOM 630 C C . ALA A 1 77 ? -1.679 -6.010 -16.019 1.00 97.56 77 ALA A C 1
ATOM 632 O O . ALA A 1 77 ? -2.116 -7.098 -16.384 1.00 97.56 77 ALA A O 1
ATOM 633 N N . LEU A 1 78 ? -0.372 -5.731 -15.989 1.00 98.00 78 LEU A N 1
ATOM 634 C CA . LEU A 1 78 ? 0.668 -6.687 -16.370 1.00 98.00 78 LEU A CA 1
ATOM 635 C C . LEU A 1 78 ? 0.926 -7.754 -15.302 1.00 98.00 78 LEU A C 1
ATOM 637 O O . LEU A 1 78 ? 1.185 -8.897 -15.660 1.00 98.00 78 LEU A O 1
ATOM 641 N N . TYR A 1 79 ? 0.864 -7.384 -14.019 1.00 98.62 79 TYR A N 1
ATOM 642 C CA . TYR A 1 79 ? 1.417 -8.202 -12.931 1.00 98.62 79 TYR A CA 1
ATOM 643 C C . TYR A 1 79 ? 0.440 -8.520 -11.795 1.00 98.62 79 TYR A C 1
ATOM 645 O O . TYR A 1 79 ? 0.856 -8.945 -10.717 1.00 98.62 79 TYR A O 1
ATOM 653 N N . LEU A 1 80 ? -0.867 -8.329 -11.997 1.00 98.31 80 LEU A N 1
ATOM 654 C CA . LEU A 1 80 ? -1.860 -8.657 -10.968 1.00 98.31 80 LEU A CA 1
ATOM 655 C C . LEU A 1 80 ? -1.791 -10.132 -10.545 1.00 98.31 80 LEU A C 1
ATOM 657 O O . LEU A 1 80 ? -1.962 -10.434 -9.367 1.00 98.31 80 LEU A O 1
ATOM 661 N N . GLU A 1 81 ? -1.528 -11.044 -11.481 1.00 98.56 81 GLU A N 1
ATOM 662 C CA . GLU A 1 81 ? -1.394 -12.472 -11.176 1.00 98.56 81 GLU A CA 1
ATOM 663 C C . GLU A 1 81 ? -0.189 -12.749 -10.263 1.00 98.56 81 GLU A C 1
ATOM 665 O O . GLU A 1 81 ? -0.328 -13.469 -9.274 1.00 98.56 81 GLU A O 1
ATOM 670 N N . ASP A 1 82 ? 0.960 -12.111 -10.512 1.00 98.75 82 ASP A N 1
ATOM 671 C CA . ASP A 1 82 ? 2.141 -12.215 -9.648 1.00 98.75 82 ASP A CA 1
ATOM 672 C C . ASP A 1 82 ? 1.851 -11.706 -8.230 1.00 98.75 82 ASP A C 1
ATOM 674 O O . ASP A 1 82 ? 2.238 -12.341 -7.248 1.00 98.75 82 ASP A O 1
ATOM 678 N N . VAL A 1 83 ? 1.110 -10.598 -8.105 1.00 98.56 83 VAL A N 1
ATOM 679 C CA . VAL A 1 83 ? 0.666 -10.069 -6.805 1.00 98.56 83 VAL A CA 1
ATOM 680 C C . VAL A 1 83 ? -0.243 -11.076 -6.091 1.00 98.56 83 VAL A C 1
ATOM 682 O O . VAL A 1 83 ? -0.013 -11.392 -4.923 1.00 98.56 83 VAL A O 1
ATOM 685 N N . ILE A 1 84 ? -1.251 -11.620 -6.779 1.00 98.44 84 ILE A N 1
ATOM 686 C CA . ILE A 1 84 ? -2.194 -12.601 -6.213 1.00 98.44 84 ILE A CA 1
ATOM 687 C C . ILE A 1 84 ? -1.463 -13.849 -5.705 1.00 98.44 84 ILE A C 1
ATOM 689 O O . ILE A 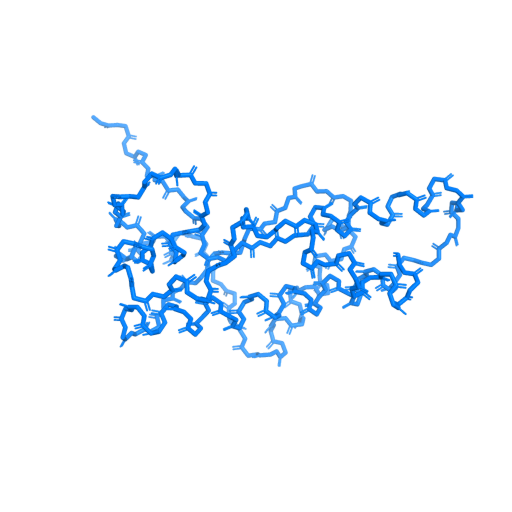1 84 ? -1.734 -14.319 -4.588 1.00 98.44 84 ILE A O 1
ATOM 693 N N . ASN A 1 85 ? -0.526 -14.361 -6.502 1.00 98.69 85 ASN A N 1
ATOM 694 C CA . ASN A 1 85 ? 0.254 -15.548 -6.178 1.00 98.69 85 ASN A CA 1
ATOM 695 C C . ASN A 1 85 ? 1.193 -15.285 -5.000 1.00 98.69 85 ASN A C 1
ATOM 697 O O . ASN A 1 85 ? 1.156 -16.027 -4.019 1.00 98.69 85 ASN A O 1
ATOM 701 N N . ALA A 1 86 ? 1.945 -14.183 -5.021 1.00 98.69 86 ALA A N 1
ATOM 702 C CA . ALA A 1 86 ? 2.884 -13.846 -3.956 1.00 98.69 86 ALA A CA 1
ATOM 703 C C . ALA A 1 86 ? 2.195 -13.645 -2.595 1.00 98.69 86 ALA A C 1
ATOM 705 O O . ALA A 1 86 ? 2.699 -14.099 -1.567 1.00 98.69 86 ALA A O 1
ATOM 706 N N . PHE A 1 87 ? 1.016 -13.015 -2.561 1.00 98.75 87 PHE A N 1
ATOM 707 C CA . PHE A 1 87 ? 0.219 -12.915 -1.332 1.00 98.75 87 PHE A CA 1
ATOM 708 C C . PHE A 1 87 ? -0.202 -14.297 -0.818 1.00 98.75 87 PHE A C 1
ATOM 710 O O . PHE A 1 87 ? -0.039 -14.583 0.372 1.00 98.75 87 PHE A O 1
ATOM 717 N N . SER A 1 88 ? -0.679 -15.169 -1.710 1.00 98.50 88 SER A N 1
ATOM 718 C CA . SER A 1 88 ? -1.084 -16.537 -1.360 1.00 98.50 88 SER A CA 1
ATOM 719 C C . SER A 1 88 ? 0.093 -17.355 -0.813 1.00 98.50 88 SER A C 1
ATOM 721 O O . SER A 1 88 ? -0.034 -18.019 0.215 1.00 98.50 88 SER A O 1
ATOM 723 N N . GLU A 1 89 ? 1.270 -17.249 -1.434 1.00 98.50 89 GLU A N 1
ATOM 724 C CA . GLU A 1 89 ? 2.513 -17.886 -0.976 1.00 98.50 89 GLU A CA 1
ATOM 725 C C . GLU A 1 89 ? 2.973 -17.379 0.397 1.00 98.50 89 GLU A C 1
ATOM 727 O O . GLU A 1 89 ? 3.566 -18.124 1.179 1.00 98.50 89 GLU A O 1
ATOM 732 N N . LYS A 1 90 ? 2.674 -16.117 0.727 1.00 98.12 90 LYS A N 1
ATOM 733 C CA . LYS A 1 90 ? 2.920 -15.526 2.051 1.00 98.12 90 LYS A CA 1
ATOM 734 C C . LYS A 1 90 ? 1.817 -15.823 3.071 1.00 98.12 90 LYS A C 1
ATOM 736 O O . LYS A 1 90 ? 1.868 -15.298 4.183 1.00 98.12 90 LYS A O 1
ATOM 741 N N . GLY A 1 91 ? 0.860 -16.685 2.729 1.00 97.94 91 GLY A N 1
ATOM 742 C CA . GLY A 1 91 ? -0.187 -17.159 3.632 1.00 97.94 91 GLY A CA 1
ATOM 743 C C . GLY A 1 91 ? -1.394 -16.231 3.753 1.00 97.94 91 GLY A C 1
ATOM 744 O O . GLY A 1 91 ? -2.230 -16.450 4.630 1.00 97.94 91 GLY A O 1
ATOM 745 N N . TRP A 1 92 ? -1.515 -15.212 2.897 1.00 98.31 92 TRP A N 1
ATOM 746 C CA . TRP A 1 92 ? -2.738 -14.417 2.811 1.00 98.31 92 TRP A CA 1
ATOM 747 C C . TRP A 1 92 ? -3.851 -15.211 2.127 1.00 98.31 92 TRP A C 1
ATOM 749 O O . TRP A 1 92 ? -3.606 -16.025 1.238 1.00 98.31 92 TRP A O 1
ATOM 759 N N . GLN A 1 93 ? -5.093 -14.955 2.532 1.00 97.94 93 GLN A N 1
ATOM 760 C CA . GLN A 1 93 ? -6.277 -15.578 1.946 1.00 97.94 93 GLN A CA 1
ATOM 761 C C . GLN A 1 93 ? -7.114 -14.532 1.215 1.00 97.94 93 GLN A C 1
ATOM 763 O O . GLN A 1 93 ? -7.573 -13.562 1.819 1.00 97.94 93 GLN A O 1
ATOM 768 N N . TRP A 1 94 ? -7.350 -14.755 -0.076 1.00 97.38 94 TRP A N 1
ATOM 769 C CA . TRP A 1 94 ? -8.268 -13.941 -0.866 1.00 97.38 94 TRP A CA 1
ATOM 770 C C . TRP A 1 94 ? -9.717 -14.274 -0.506 1.00 97.38 94 TRP A C 1
ATOM 772 O O . TRP A 1 94 ? -10.115 -15.440 -0.471 1.00 97.38 94 TRP A O 1
ATOM 782 N N . ILE A 1 95 ? -10.509 -13.241 -0.230 1.00 97.44 95 ILE A N 1
ATOM 783 C CA . ILE A 1 95 ? -11.926 -13.348 0.127 1.00 97.44 95 ILE A CA 1
ATOM 784 C C . ILE A 1 95 ? -12.758 -12.376 -0.707 1.00 97.44 95 ILE A C 1
ATOM 786 O O . ILE A 1 95 ? -12.245 -11.383 -1.221 1.00 97.44 95 ILE A O 1
ATOM 790 N N . ASP A 1 96 ? -14.062 -12.632 -0.801 1.00 96.19 96 ASP A N 1
ATOM 791 C CA . ASP A 1 96 ? -14.988 -11.718 -1.464 1.00 96.19 96 ASP A CA 1
ATOM 792 C C . ASP A 1 96 ? -15.015 -10.345 -0.787 1.00 96.19 96 ASP A C 1
ATOM 794 O O . ASP A 1 96 ? -15.136 -10.239 0.436 1.00 96.19 96 ASP A O 1
ATOM 798 N N . ALA A 1 97 ? -15.030 -9.281 -1.593 1.00 93.00 97 ALA A N 1
ATOM 799 C CA . ALA A 1 97 ? -15.113 -7.909 -1.091 1.00 93.00 97 ALA A CA 1
ATOM 800 C C . ALA A 1 97 ? -16.336 -7.688 -0.184 1.00 93.00 97 ALA A C 1
ATOM 802 O O . ALA A 1 97 ? -16.240 -6.991 0.820 1.00 93.00 97 ALA A O 1
ATOM 803 N N . ARG A 1 98 ? -17.477 -8.327 -0.487 1.00 92.81 98 ARG A N 1
ATOM 804 C CA . ARG A 1 98 ? -18.671 -8.274 0.374 1.00 92.81 98 ARG A CA 1
ATOM 805 C C . ARG A 1 98 ? -18.380 -8.824 1.770 1.00 92.81 98 ARG A C 1
ATOM 807 O O . ARG A 1 98 ? -18.710 -8.174 2.749 1.00 92.81 98 ARG A O 1
ATOM 814 N N . ARG A 1 99 ? -17.708 -9.976 1.850 1.00 95.50 99 ARG A N 1
ATOM 815 C CA . ARG A 1 99 ? -17.332 -10.598 3.123 1.00 95.50 99 ARG A CA 1
ATOM 816 C C . ARG A 1 99 ? -16.350 -9.727 3.909 1.00 95.50 99 ARG A C 1
ATOM 818 O O . ARG A 1 99 ? -16.481 -9.648 5.122 1.00 95.50 99 ARG A O 1
ATOM 825 N N . ALA A 1 100 ? -15.391 -9.088 3.236 1.00 96.00 100 ALA A N 1
ATOM 826 C CA . ALA A 1 100 ? -14.459 -8.167 3.886 1.00 96.00 100 ALA A CA 1
ATOM 827 C C . ALA A 1 100 ? -15.187 -6.939 4.462 1.00 96.00 100 ALA A C 1
ATOM 829 O O . ALA A 1 100 ? -15.042 -6.630 5.641 1.00 96.00 100 ALA A O 1
ATOM 830 N N . LEU A 1 101 ? -16.015 -6.281 3.645 1.00 94.31 101 LEU A N 1
ATOM 831 C CA . LEU A 1 101 ? -16.719 -5.045 4.005 1.00 94.31 101 LEU A CA 1
ATOM 832 C C . LEU A 1 101 ? -17.866 -5.246 5.012 1.00 94.31 101 LEU A C 1
ATOM 834 O O . LEU A 1 101 ? -18.328 -4.271 5.604 1.00 94.31 101 LEU A O 1
ATOM 838 N N . ASP A 1 102 ? -18.329 -6.482 5.217 1.00 94.25 102 ASP A N 1
ATOM 839 C CA . ASP A 1 102 ? -19.328 -6.812 6.240 1.00 94.25 102 ASP A CA 1
ATOM 840 C C . ASP A 1 102 ? -18.755 -6.754 7.675 1.00 94.25 102 ASP A C 1
ATOM 842 O O . ASP A 1 102 ? -19.529 -6.664 8.639 1.00 94.25 102 ASP A O 1
ATOM 846 N N . ASP A 1 103 ? -17.424 -6.760 7.834 1.00 96.44 103 ASP A N 1
ATOM 847 C CA . ASP A 1 103 ? -16.761 -6.625 9.134 1.00 96.44 103 ASP A CA 1
ATOM 848 C C . ASP A 1 103 ? -17.090 -5.277 9.806 1.00 96.44 103 ASP A C 1
ATOM 850 O O . ASP A 1 103 ? -17.212 -4.225 9.170 1.00 96.44 103 ASP A O 1
ATOM 854 N N . ALA A 1 104 ? -17.257 -5.297 1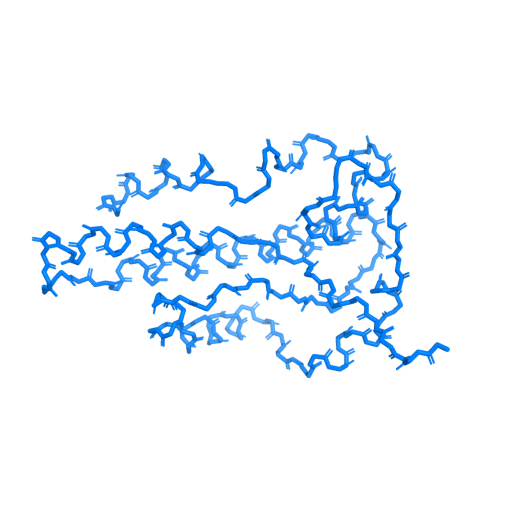1.132 1.00 95.25 104 ALA A N 1
ATOM 855 C CA . ALA A 1 104 ? -17.645 -4.124 11.906 1.00 95.25 104 ALA A CA 1
ATOM 856 C C . ALA A 1 104 ? -16.615 -2.985 11.839 1.00 95.25 104 ALA A C 1
ATOM 858 O O . ALA A 1 104 ? -17.007 -1.822 11.987 1.00 95.25 104 ALA A O 1
ATOM 859 N N . VAL A 1 105 ? -15.334 -3.283 11.585 1.00 96.19 105 VAL A N 1
ATOM 860 C CA . VAL A 1 105 ? -14.291 -2.258 11.454 1.00 96.19 105 VAL A CA 1
ATOM 861 C C . VAL A 1 105 ? -14.618 -1.262 10.337 1.00 96.19 105 VAL A C 1
ATOM 863 O O . VAL A 1 105 ? -14.472 -0.061 10.544 1.00 96.19 105 VAL A O 1
ATOM 866 N N . PHE A 1 106 ? -15.189 -1.711 9.213 1.00 95.00 106 PHE A N 1
ATOM 867 C CA . PHE A 1 106 ? -15.530 -0.855 8.064 1.00 95.00 106 PHE A CA 1
ATOM 868 C C . PHE A 1 106 ? -16.693 0.113 8.330 1.00 95.00 106 PHE A C 1
ATOM 870 O O . PHE A 1 106 ? -16.973 0.989 7.515 1.00 95.00 106 PHE A O 1
ATOM 877 N N . LYS A 1 107 ? -17.366 -0.007 9.481 1.00 92.81 107 LYS A N 1
ATOM 878 C CA . LYS A 1 107 ? -18.409 0.933 9.930 1.00 92.81 107 LYS A CA 1
ATOM 879 C C . LYS A 1 107 ? -17.845 2.072 10.780 1.00 92.81 107 LYS A C 1
ATOM 881 O O . LYS A 1 107 ? -18.586 2.994 11.125 1.00 92.81 107 LYS A O 1
ATOM 886 N N . ARG A 1 108 ? -16.566 2.004 11.160 1.00 93.12 108 ARG A N 1
ATOM 887 C CA . ARG A 1 108 ? -15.896 3.036 11.957 1.00 93.12 108 ARG A CA 1
ATOM 888 C C . ARG A 1 108 ? -15.719 4.306 11.126 1.00 93.12 108 ARG A C 1
ATOM 890 O O . ARG A 1 108 ? -15.411 4.243 9.944 1.00 93.12 108 ARG A O 1
ATOM 897 N N . GLN A 1 109 ? -15.895 5.459 11.767 1.00 91.31 109 GLN A N 1
ATOM 898 C CA . GLN A 1 109 ? -15.707 6.777 11.155 1.00 91.31 109 GLN A CA 1
ATOM 899 C C . GLN A 1 109 ? -14.748 7.599 12.022 1.00 91.31 109 GLN A C 1
ATOM 901 O O . GLN A 1 109 ? -15.217 8.371 12.867 1.00 91.31 109 GLN A O 1
ATOM 906 N N . PRO A 1 110 ? -13.425 7.391 11.868 1.00 91.62 110 PRO A N 1
ATOM 907 C CA . PRO A 1 110 ? -12.427 8.096 12.660 1.00 91.62 110 PRO A CA 1
ATOM 908 C C . PRO A 1 110 ? -12.551 9.607 12.478 1.00 91.62 110 PRO A C 1
ATOM 910 O O . PRO A 1 110 ? -12.728 10.097 11.360 1.00 91.62 110 PRO A O 1
ATOM 913 N N . GLN A 1 111 ? -12.459 10.357 13.570 1.00 89.69 111 GLN A N 1
ATOM 914 C CA . GLN A 1 111 ? -12.577 11.816 13.559 1.00 89.69 111 GLN A CA 1
ATOM 915 C C . GLN A 1 111 ? -11.215 12.478 13.315 1.00 89.69 111 GLN A C 1
ATOM 917 O O . GLN A 1 111 ? -10.697 13.214 14.152 1.00 89.69 111 GLN A O 1
ATOM 922 N N . THR A 1 112 ? -10.622 12.204 12.152 1.00 83.12 112 THR A N 1
ATOM 923 C CA . THR A 1 112 ? -9.294 12.701 11.767 1.00 83.12 112 THR A CA 1
ATOM 924 C C . THR A 1 112 ? -9.384 13.635 10.564 1.00 83.12 112 THR A C 1
ATOM 926 O O . THR A 1 112 ? -9.858 13.240 9.500 1.00 83.12 112 THR A O 1
ATOM 929 N N . LEU A 1 113 ? -8.910 14.874 10.723 1.00 74.81 113 LEU A N 1
ATOM 930 C CA . LEU A 1 113 ? -8.667 15.805 9.619 1.00 74.81 113 LEU A CA 1
ATOM 931 C C . LEU A 1 113 ? -7.149 15.940 9.391 1.00 74.81 113 LEU A C 1
ATOM 933 O O . LEU A 1 113 ? -6.425 16.082 10.380 1.00 74.81 113 LEU A O 1
ATOM 937 N N . PRO A 1 114 ? -6.665 15.980 8.132 1.00 65.56 114 PRO A N 1
ATOM 938 C CA . PRO A 1 114 ? -7.391 15.712 6.884 1.00 65.56 114 PRO A CA 1
ATOM 939 C C . PRO A 1 114 ? -7.656 14.211 6.647 1.00 65.56 114 PRO A C 1
ATOM 941 O O . PRO A 1 114 ? -6.946 13.351 7.160 1.00 65.56 114 PRO A O 1
ATOM 944 N N . ALA A 1 115 ? -8.691 13.917 5.853 1.00 64.88 115 ALA A N 1
ATOM 945 C CA . ALA A 1 115 ? -9.028 12.571 5.386 1.00 64.88 115 ALA A CA 1
ATOM 946 C C . ALA A 1 115 ? -8.314 12.282 4.054 1.00 64.88 115 ALA A C 1
ATOM 948 O O . ALA A 1 115 ? -8.307 13.144 3.175 1.00 64.88 115 ALA A O 1
ATOM 949 N N . GLY A 1 116 ? -7.743 11.089 3.890 1.00 74.69 116 GLY A N 1
ATOM 950 C CA . GLY A 1 116 ? -7.060 10.704 2.647 1.00 74.69 116 GLY A CA 1
ATOM 951 C C . GLY A 1 116 ? -6.396 9.332 2.702 1.00 74.69 116 GLY A C 1
ATOM 952 O O . GLY A 1 116 ? -6.373 8.635 1.697 1.00 74.69 116 GLY A O 1
ATOM 953 N N . GLU A 1 117 ? -5.952 8.930 3.890 1.00 88.12 117 GLU A N 1
ATOM 954 C CA . GLU A 1 117 ? -5.308 7.637 4.120 1.00 88.12 117 GLU A CA 1
ATOM 955 C C . GLU A 1 117 ? -6.327 6.532 4.462 1.00 88.12 117 GLU A C 1
ATOM 957 O O . GLU A 1 117 ? -7.504 6.782 4.750 1.00 88.12 117 GLU A O 1
ATOM 962 N N . SER A 1 118 ? -5.854 5.293 4.470 1.00 94.44 118 SER A N 1
ATOM 963 C CA . SER A 1 118 ? -6.584 4.075 4.816 1.00 94.44 118 SER A CA 1
ATOM 964 C C . SER A 1 118 ? -7.254 4.158 6.179 1.00 94.44 118 SER A C 1
ATOM 966 O O . SER A 1 118 ? -6.829 4.854 7.104 1.00 94.44 118 SER A O 1
ATOM 968 N N . LEU A 1 119 ? -8.294 3.344 6.345 1.00 95.75 119 LEU A N 1
ATOM 969 C CA . LEU A 1 119 ? -9.045 3.252 7.590 1.00 95.75 119 LEU A CA 1
ATOM 970 C C . LEU A 1 119 ? -8.154 2.888 8.784 1.00 95.75 119 LEU A C 1
ATOM 972 O O . LEU A 1 119 ? -8.333 3.442 9.864 1.00 95.75 119 LEU A O 1
ATOM 976 N N . VAL A 1 120 ? -7.180 1.993 8.597 1.00 96.75 120 VAL A N 1
ATOM 977 C CA . VAL A 1 120 ? -6.248 1.594 9.663 1.00 96.75 120 VAL A CA 1
ATOM 978 C C . VAL A 1 120 ? -5.344 2.762 10.059 1.00 96.75 120 VAL A C 1
ATOM 980 O O . VAL A 1 120 ? -5.161 3.002 11.251 1.00 96.75 120 VAL A O 1
ATOM 983 N N . TRP A 1 121 ? -4.837 3.529 9.086 1.00 96.19 121 TRP A N 1
ATOM 984 C CA . TRP A 1 121 ? -4.078 4.752 9.357 1.00 96.19 121 TRP A CA 1
ATOM 985 C C . TRP A 1 121 ? -4.925 5.762 10.138 1.00 96.19 121 TRP A C 1
ATOM 987 O O . TRP A 1 121 ? -4.489 6.273 11.166 1.00 96.19 121 TRP A O 1
ATOM 997 N N . ALA A 1 122 ? -6.165 6.000 9.702 1.00 95.44 122 ALA A N 1
ATOM 998 C CA . ALA A 1 122 ? -7.066 6.959 10.337 1.00 95.44 122 ALA A CA 1
ATOM 999 C C . ALA A 1 122 ? -7.442 6.543 11.769 1.00 95.44 122 ALA A C 1
ATOM 1001 O O . ALA A 1 122 ? -7.431 7.369 12.681 1.00 95.44 122 ALA A O 1
ATOM 1002 N N . LEU A 1 123 ? -7.702 5.253 11.998 1.00 95.88 123 LEU A N 1
ATOM 1003 C CA . LEU A 1 123 ? -7.933 4.703 13.335 1.00 95.88 123 LEU A CA 1
ATOM 1004 C C . LEU A 1 123 ? -6.700 4.860 14.228 1.00 95.88 123 LEU A C 1
ATOM 1006 O O . LEU A 1 123 ? -6.832 5.271 15.377 1.00 95.88 123 LEU A O 1
ATOM 1010 N N . ALA A 1 124 ? -5.502 4.582 13.708 1.00 95.88 124 ALA A N 1
ATOM 1011 C CA . ALA A 1 124 ? -4.261 4.788 14.447 1.00 95.88 124 ALA A CA 1
ATOM 1012 C C . ALA A 1 124 ? -4.074 6.265 14.819 1.00 95.88 124 ALA A C 1
ATOM 1014 O O . ALA A 1 124 ? -3.776 6.581 15.975 1.00 95.88 124 ALA A O 1
ATOM 1015 N N . LYS A 1 125 ? -4.308 7.169 13.860 1.00 95.25 125 LYS A N 1
ATOM 1016 C CA . LYS A 1 125 ? -4.165 8.614 14.040 1.00 95.25 125 LYS A CA 1
ATOM 1017 C C . LYS A 1 125 ? -5.139 9.169 15.075 1.00 95.25 125 LYS A C 1
ATOM 1019 O O . LYS A 1 125 ? -4.735 9.989 15.894 1.00 95.25 125 LYS A O 1
ATOM 1024 N N . GLU A 1 126 ? -6.383 8.688 15.089 1.00 95.06 126 GLU A N 1
ATOM 1025 C CA . GLU A 1 126 ? -7.405 9.071 16.075 1.00 95.06 126 GLU A CA 1
ATOM 1026 C C . GLU A 1 126 ? -6.939 8.829 17.520 1.00 95.06 126 GLU A C 1
ATOM 1028 O O . GLU A 1 126 ? -7.284 9.593 18.420 1.00 95.06 126 GLU A O 1
ATOM 1033 N N . THR A 1 127 ? -6.104 7.810 17.755 1.00 94.56 127 THR A N 1
ATOM 1034 C CA . THR A 1 127 ? -5.574 7.535 19.100 1.00 94.56 127 THR A CA 1
ATOM 1035 C C . THR A 1 127 ? -4.470 8.498 19.547 1.00 94.56 127 THR A C 1
ATOM 1037 O O . THR A 1 127 ? -4.202 8.588 20.744 1.00 94.56 127 THR A O 1
ATOM 1040 N N . GLY A 1 128 ? -3.768 9.147 18.610 1.00 94.12 128 GLY A N 1
ATOM 1041 C CA . GLY A 1 128 ? -2.559 9.940 18.873 1.00 94.12 128 GLY A CA 1
ATOM 1042 C C . GLY A 1 128 ? -1.343 9.143 19.376 1.00 94.12 128 GLY A C 1
ATOM 1043 O O . GLY A 1 128 ? -0.338 9.739 19.751 1.00 94.12 128 GLY A O 1
ATOM 1044 N N . ARG A 1 129 ? -1.410 7.803 19.418 1.00 96.06 129 ARG A N 1
ATOM 1045 C CA . ARG A 1 129 ? -0.364 6.941 20.006 1.00 96.06 129 ARG A CA 1
ATOM 1046 C C . ARG A 1 129 ? 0.697 6.460 19.019 1.00 96.06 129 ARG A C 1
ATOM 1048 O O . ARG A 1 129 ? 1.715 5.941 19.460 1.00 96.06 129 ARG A O 1
ATOM 1055 N N . PHE A 1 130 ? 0.436 6.573 17.720 1.00 95.19 130 PHE A N 1
ATOM 1056 C CA . PHE A 1 130 ? 1.230 5.927 16.667 1.00 95.19 130 PHE A CA 1
ATOM 1057 C C . PHE A 1 130 ? 1.851 6.925 15.683 1.00 95.19 130 PHE A C 1
ATOM 1059 O O . PHE A 1 130 ? 2.286 6.529 14.608 1.00 95.19 130 PHE A O 1
ATOM 1066 N N . ASP A 1 131 ? 1.879 8.215 16.022 1.00 92.56 131 ASP A N 1
ATOM 1067 C CA . ASP A 1 131 ? 2.322 9.291 15.124 1.00 92.56 131 ASP A CA 1
ATOM 1068 C C . ASP A 1 131 ? 3.748 9.096 14.578 1.00 92.56 131 ASP A C 1
ATOM 1070 O O . ASP A 1 131 ? 4.039 9.524 13.466 1.00 92.56 131 ASP A O 1
ATOM 1074 N N . ASP A 1 132 ? 4.618 8.408 15.317 1.00 94.00 132 ASP A N 1
ATOM 1075 C CA . ASP A 1 132 ? 5.989 8.063 14.922 1.00 94.00 132 ASP A CA 1
ATOM 1076 C C . ASP A 1 132 ? 6.074 6.963 13.848 1.00 94.00 132 ASP A C 1
ATOM 1078 O O . ASP A 1 132 ? 7.113 6.789 13.210 1.00 94.00 132 ASP A O 1
ATOM 1082 N N . ARG A 1 133 ? 4.984 6.222 13.633 1.00 92.81 133 ARG A N 1
ATOM 1083 C CA . ARG A 1 133 ? 4.884 5.123 12.661 1.00 92.81 133 ARG A CA 1
ATOM 1084 C C . ARG A 1 133 ? 4.102 5.497 11.408 1.00 92.81 133 ARG A C 1
ATOM 1086 O O . ARG A 1 133 ? 4.163 4.767 10.418 1.00 92.81 133 ARG A O 1
ATOM 1093 N N . LEU A 1 134 ? 3.328 6.577 11.454 1.00 92.94 134 LEU A N 1
ATOM 1094 C CA . LEU A 1 134 ? 2.440 6.975 10.370 1.00 92.94 134 LEU A CA 1
ATOM 1095 C C . LEU A 1 134 ? 3.197 7.784 9.313 1.00 92.94 134 LEU A C 1
ATOM 1097 O O . LEU A 1 134 ? 3.785 8.823 9.602 1.00 92.94 134 LEU A O 1
ATOM 1101 N N . ARG A 1 135 ? 3.146 7.315 8.062 1.00 91.44 135 ARG A N 1
ATOM 1102 C CA . ARG A 1 135 ? 3.607 8.079 6.896 1.00 91.44 135 ARG A CA 1
ATOM 1103 C C . ARG A 1 135 ? 2.640 9.240 6.636 1.00 91.44 135 ARG A C 1
ATOM 1105 O O . ARG A 1 135 ? 1.429 9.030 6.706 1.00 91.44 135 ARG A O 1
ATOM 1112 N N . TYR A 1 136 ? 3.164 10.437 6.367 1.00 87.31 136 TYR A N 1
ATOM 1113 C CA . TYR A 1 136 ? 2.385 11.579 5.881 1.00 87.31 136 TYR A CA 1
ATOM 1114 C C . TYR A 1 136 ? 3.264 12.549 5.057 1.00 87.31 136 TYR A C 1
ATOM 1116 O O . TYR A 1 136 ? 4.274 13.020 5.594 1.00 87.31 136 TYR A O 1
ATOM 1124 N N . PRO A 1 137 ? 2.876 12.913 3.815 1.00 85.31 137 PRO A N 1
ATOM 1125 C CA . PRO A 1 137 ? 1.752 12.358 3.040 1.00 85.31 137 PRO A CA 1
ATOM 1126 C C . PRO A 1 137 ? 1.855 10.831 2.921 1.00 85.31 137 PRO A C 1
ATOM 1128 O O . PRO A 1 137 ? 2.965 10.312 2.854 1.00 85.31 137 PRO A O 1
ATOM 1131 N N . GLY A 1 138 ? 0.754 10.089 3.046 1.00 84.00 138 GLY A N 1
ATOM 1132 C CA . GLY A 1 138 ? 0.826 8.631 3.101 1.00 84.00 138 GLY A CA 1
ATOM 1133 C C . GLY A 1 138 ? 1.138 8.023 1.740 1.00 84.00 138 GLY A C 1
ATOM 1134 O O . GLY A 1 138 ? 0.732 8.535 0.701 1.00 84.00 138 GLY A O 1
ATOM 1135 N N . GLU A 1 139 ? 1.926 6.945 1.766 1.00 88.88 139 GLU A N 1
ATOM 1136 C CA . GLU A 1 139 ? 2.321 6.165 0.580 1.00 88.88 139 GLU A CA 1
ATOM 1137 C C . GLU A 1 139 ? 2.783 6.998 -0.626 1.00 88.88 139 GLU A C 1
ATOM 1139 O O . GLU A 1 139 ? 2.539 6.656 -1.786 1.00 88.88 139 GLU A O 1
ATOM 1144 N N . ASP A 1 140 ? 3.496 8.077 -0.327 1.00 91.44 140 ASP A N 1
ATOM 1145 C CA . ASP A 1 140 ? 4.045 9.026 -1.284 1.00 91.44 140 ASP A CA 1
ATOM 1146 C C . ASP A 1 140 ? 5.343 8.526 -1.953 1.00 91.44 140 ASP A C 1
ATOM 1148 O O . ASP A 1 140 ? 5.997 7.587 -1.483 1.00 91.44 140 ASP A O 1
ATOM 1152 N N . ASP A 1 141 ? 5.743 9.166 -3.055 1.00 90.69 141 ASP A N 1
ATOM 1153 C CA . ASP A 1 141 ? 6.919 8.766 -3.834 1.00 90.69 141 ASP A CA 1
ATOM 1154 C C . ASP A 1 141 ? 8.232 8.827 -3.039 1.00 90.69 141 ASP A C 1
ATOM 1156 O O . ASP A 1 141 ? 9.147 8.026 -3.258 1.00 90.69 141 ASP A O 1
ATOM 1160 N N . SER A 1 142 ? 8.308 9.735 -2.072 1.00 94.50 142 SER A N 1
ATOM 1161 C CA . SER A 1 142 ? 9.481 9.985 -1.241 1.00 94.50 142 SER A CA 1
ATOM 1162 C C . SER A 1 142 ? 9.952 8.756 -0.453 1.00 94.50 142 SER A C 1
ATOM 1164 O O . SER A 1 142 ? 11.152 8.627 -0.188 1.00 94.50 142 SER A O 1
ATOM 1166 N N . TYR A 1 143 ? 9.054 7.817 -0.136 1.00 93.94 143 TYR A N 1
ATOM 1167 C CA . TYR A 1 143 ? 9.391 6.570 0.564 1.00 93.94 143 TYR A CA 1
ATOM 1168 C C . TYR A 1 143 ? 9.991 5.499 -0.346 1.00 93.94 143 TYR A C 1
ATOM 1170 O O . TYR A 1 143 ? 10.779 4.663 0.108 1.00 93.94 143 TYR A O 1
ATOM 1178 N N . GLU A 1 144 ? 9.629 5.523 -1.626 1.00 97.00 144 GLU A N 1
ATOM 1179 C CA . GLU A 1 144 ? 9.938 4.447 -2.565 1.00 97.00 144 GLU A CA 1
ATOM 1180 C C . GLU A 1 144 ? 11.060 4.839 -3.534 1.00 97.00 144 GLU A C 1
ATOM 1182 O O . GLU A 1 144 ? 11.915 4.015 -3.873 1.00 97.00 144 GLU A O 1
ATOM 1187 N N . LYS A 1 145 ? 11.160 6.126 -3.883 1.00 97.56 145 LYS A N 1
ATOM 1188 C CA . LYS A 1 145 ? 12.194 6.670 -4.768 1.00 97.56 145 LYS A CA 1
ATOM 1189 C C . LYS A 1 145 ? 13.621 6.234 -4.398 1.00 97.56 145 LYS A C 1
ATOM 1191 O O . LYS A 1 145 ? 14.313 5.754 -5.295 1.00 97.56 145 LYS A O 1
ATOM 1196 N N . PRO A 1 146 ? 14.100 6.332 -3.139 1.00 97.62 146 PRO A N 1
ATOM 1197 C CA . PRO A 1 146 ? 15.482 5.961 -2.821 1.00 97.62 146 PRO A CA 1
ATOM 1198 C C . PRO A 1 146 ? 15.778 4.471 -3.045 1.00 97.62 146 PRO A C 1
ATOM 1200 O O . PRO A 1 146 ? 16.874 4.110 -3.483 1.00 97.62 146 PRO A O 1
ATOM 1203 N N . LYS A 1 147 ? 14.800 3.598 -2.767 1.00 97.19 147 LYS A N 1
ATOM 1204 C CA . LYS A 1 147 ? 14.937 2.149 -2.963 1.00 97.19 147 LYS A CA 1
ATOM 1205 C C . LYS A 1 147 ? 14.974 1.819 -4.453 1.00 97.19 147 LYS A C 1
ATOM 1207 O O . LYS A 1 147 ? 15.866 1.097 -4.890 1.00 97.19 147 LYS A O 1
ATOM 1212 N N . MET A 1 148 ? 14.058 2.396 -5.232 1.00 98.31 148 MET A N 1
ATOM 1213 C CA . MET A 1 148 ? 14.011 2.217 -6.685 1.00 98.31 148 MET A CA 1
ATOM 1214 C C . MET A 1 148 ? 15.278 2.746 -7.367 1.00 98.31 148 MET A C 1
ATOM 1216 O O . MET A 1 148 ? 15.878 2.032 -8.167 1.00 98.31 148 MET A O 1
ATOM 1220 N N . ASP A 1 149 ? 15.754 3.935 -6.980 1.00 98.12 149 ASP A N 1
ATOM 1221 C CA . ASP A 1 149 ? 16.996 4.515 -7.504 1.00 98.12 149 ASP A CA 1
ATOM 1222 C C . ASP A 1 149 ? 18.205 3.596 -7.235 1.00 98.12 149 ASP A C 1
ATOM 1224 O O . ASP A 1 149 ? 19.036 3.392 -8.120 1.00 98.12 149 ASP A O 1
ATOM 1228 N N . THR A 1 150 ? 18.282 2.989 -6.043 1.00 97.69 150 THR A N 1
ATOM 1229 C CA . THR A 1 150 ? 19.353 2.035 -5.681 1.00 97.69 150 THR A CA 1
ATOM 1230 C C . THR A 1 150 ? 19.329 0.776 -6.552 1.00 97.69 150 THR A C 1
ATOM 1232 O O . THR A 1 150 ? 20.377 0.204 -6.849 1.00 97.69 150 THR A O 1
ATOM 1235 N N . LEU A 1 151 ? 18.141 0.359 -6.990 1.00 97.38 151 LEU A N 1
ATOM 1236 C CA . LEU A 1 151 ? 17.933 -0.780 -7.885 1.00 97.38 151 LEU A CA 1
ATOM 1237 C C . LEU A 1 151 ? 18.058 -0.405 -9.374 1.00 97.38 151 LEU A C 1
ATOM 1239 O O . LEU A 1 151 ? 17.992 -1.281 -10.234 1.00 97.38 151 LEU A O 1
ATOM 1243 N N . GLY A 1 152 ? 18.244 0.880 -9.695 1.00 97.00 152 GLY A N 1
ATOM 1244 C CA . GLY A 1 152 ? 18.299 1.381 -11.069 1.00 97.00 152 GLY A CA 1
ATOM 1245 C C . GLY A 1 152 ? 16.946 1.394 -11.795 1.00 97.00 152 GLY A C 1
ATOM 1246 O O . GLY A 1 152 ? 16.930 1.413 -13.032 1.00 97.00 152 GLY A O 1
ATOM 1247 N N . LEU A 1 153 ? 15.839 1.372 -11.045 1.00 96.25 153 LEU A N 1
ATOM 1248 C CA . LEU A 1 153 ? 14.452 1.367 -11.533 1.00 96.25 153 LEU A CA 1
ATOM 1249 C C . LEU A 1 153 ? 13.917 2.774 -11.735 1.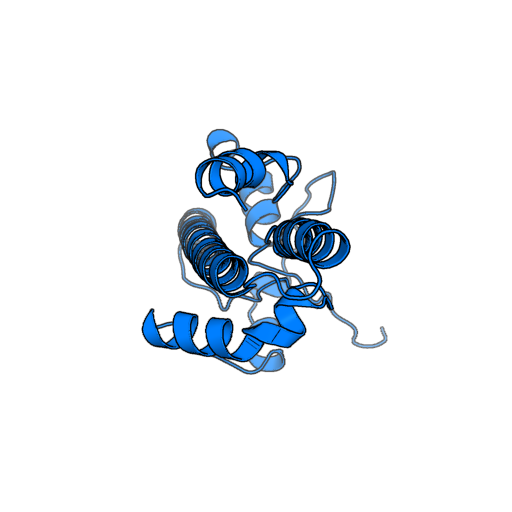00 96.25 153 LEU A C 1
ATOM 1251 O O . LEU A 1 153 ? 14.103 3.606 -10.831 1.00 96.25 153 LEU A O 1
#

Foldseek 3Di:
DPPDADLFAQFEALLVLLLVVLVVVCVVPVPDDCVVSLVLSLVRQVVSVVLSQVLLCVLPVDGAQGDYDDDPGDSCVVRVVVNVVSCVVVVDDDDDSVVRCVDPLSVDDQPDPPDDDGSSLSSSVSVVPCPVPADVVHNDPVVCVVVCVVVVD

Sequence (153 aa):
QKGYAVGHATIDTSDWYVDDRMNARIEKQPAANTEPYRDYLVAHLLDRAAFYRQLALDVLDHEIPHTLLLHHRMINALYLEDVINAFSEKGWQWIDARRALDDAVFKRQPQTLPAGESLVWALAKETGRFDDRLRYPGEDDSYEKPKMDTLGL

Radius of gyration: 16.61 Å; Cα contacts (8 Å, |Δi|>4): 143; chains: 1; bounding box: 51×34×46 Å